Protein AF-D5GPS1-F1 (afdb_monomer_lite)

Secondary structure (DSSP, 8-state):
--HHHHHHHHHHHHHHHHHHHHTT-HHHHHHHHHHHHHHHHT--SPPTT--HHHHHHHHHHHHHHHHHHHHHHHHTT-HHHHHHHHHHHHT-TT--HHHHHHHHHHHHHHHHHTT-HHHHHHHHHHHHHH-TT-HHHHHHHHHHHHHHHHHHHHHHHHHHHH--

Structure (mmCIF, N/CA/C/O backbone):
data_AF-D5GPS1-F1
#
_entry.id   AF-D5GPS1-F1
#
loop_
_atom_site.group_PDB
_atom_site.id
_atom_site.type_symbol
_atom_site.label_atom_id
_atom_site.label_alt_id
_atom_site.label_comp_id
_atom_site.label_asym_id
_atom_site.label_entity_id
_atom_site.label_seq_id
_atom_site.pdbx_PDB_ins_code
_atom_site.Cartn_x
_atom_site.Cartn_y
_atom_site.Cartn_z
_atom_site.occupancy
_atom_site.B_iso_or_equiv
_atom_site.auth_seq_id
_atom_site.auth_comp_id
_atom_site.auth_asym_id
_atom_site.auth_atom_id
_atom_site.pdbx_PDB_model_num
ATOM 1 N N . MET A 1 1 ? 21.033 -8.481 -19.092 1.00 77.31 1 MET A N 1
ATOM 2 C CA . MET A 1 1 ? 20.189 -7.358 -19.554 1.00 77.31 1 MET A CA 1
ATOM 3 C C . MET A 1 1 ? 20.628 -6.140 -18.761 1.00 77.31 1 MET A C 1
ATOM 5 O O . MET A 1 1 ? 20.833 -6.306 -17.567 1.00 77.31 1 MET A O 1
ATOM 9 N N . ASP A 1 2 ? 20.856 -4.990 -19.396 1.00 87.06 2 ASP A N 1
ATOM 10 C CA . ASP A 1 2 ? 21.228 -3.765 -18.669 1.00 87.06 2 ASP A CA 1
ATOM 11 C C . ASP A 1 2 ? 20.043 -3.181 -17.876 1.00 87.06 2 ASP A C 1
ATOM 13 O O . ASP A 1 2 ? 18.878 -3.533 -18.117 1.00 87.06 2 ASP A O 1
ATOM 17 N N . GLY A 1 3 ? 20.336 -2.282 -16.928 1.00 87.12 3 GLY A N 1
ATOM 18 C CA . GLY A 1 3 ? 19.320 -1.690 -16.058 1.00 87.12 3 GLY A CA 1
ATOM 19 C C . GLY A 1 3 ? 18.279 -0.860 -16.820 1.00 87.12 3 GLY A C 1
ATOM 20 O O . GLY A 1 3 ? 17.101 -0.847 -16.454 1.00 87.12 3 GLY A O 1
ATOM 21 N N . SER A 1 4 ? 18.671 -0.228 -17.931 1.00 90.19 4 SER A N 1
ATOM 22 C CA . SER A 1 4 ? 17.770 0.578 -18.771 1.00 90.19 4 SER A CA 1
ATOM 23 C C . SER A 1 4 ? 16.705 -0.280 -19.460 1.00 90.19 4 SER A C 1
ATOM 25 O O . SER A 1 4 ? 15.525 0.077 -19.503 1.00 90.19 4 SER A O 1
ATOM 27 N N . THR A 1 5 ? 17.099 -1.447 -19.961 1.00 91.94 5 THR A N 1
ATOM 28 C CA . THR A 1 5 ? 16.208 -2.404 -20.615 1.00 91.94 5 THR A CA 1
ATOM 29 C C . THR A 1 5 ? 15.241 -3.017 -19.606 1.00 91.94 5 THR A C 1
ATOM 31 O O . THR A 1 5 ? 14.040 -3.093 -19.880 1.00 91.94 5 THR A O 1
ATOM 34 N N . VAL A 1 6 ? 15.733 -3.386 -18.418 1.00 92.88 6 VAL A N 1
ATOM 35 C CA . VAL A 1 6 ? 14.899 -3.886 -17.313 1.00 92.88 6 VAL A CA 1
ATOM 36 C C . VAL A 1 6 ? 13.854 -2.844 -16.903 1.00 92.88 6 VAL A C 1
ATOM 38 O O . VAL A 1 6 ? 12.662 -3.155 -16.829 1.00 92.88 6 VAL A O 1
ATOM 41 N N . LEU A 1 7 ? 14.278 -1.592 -16.702 1.00 94.00 7 LEU A N 1
ATOM 42 C CA . LEU A 1 7 ? 13.397 -0.483 -16.339 1.00 94.00 7 LEU A CA 1
ATOM 43 C C . LEU A 1 7 ? 12.309 -0.245 -17.396 1.00 94.00 7 LEU A C 1
ATOM 45 O O . LEU A 1 7 ? 11.138 -0.076 -17.044 1.00 94.00 7 LEU A O 1
ATOM 49 N N . ARG A 1 8 ? 12.667 -0.270 -18.686 1.00 95.75 8 ARG A N 1
ATOM 50 C CA . ARG A 1 8 ? 11.710 -0.106 -19.789 1.00 95.75 8 ARG A CA 1
ATOM 51 C C . ARG A 1 8 ? 10.649 -1.207 -19.783 1.00 95.75 8 ARG A C 1
ATOM 53 O O . ARG A 1 8 ? 9.460 -0.897 -19.785 1.00 95.75 8 ARG A O 1
ATOM 60 N N . ILE A 1 9 ? 11.060 -2.476 -19.715 1.00 96.81 9 ILE A N 1
ATOM 61 C CA . ILE A 1 9 ? 10.131 -3.619 -19.721 1.00 96.81 9 ILE A CA 1
ATOM 62 C C . ILE A 1 9 ? 9.193 -3.565 -18.510 1.00 96.81 9 ILE A C 1
ATOM 64 O O . ILE A 1 9 ? 7.978 -3.711 -18.653 1.00 96.81 9 ILE A O 1
ATOM 68 N N . ALA A 1 10 ? 9.730 -3.316 -17.313 1.00 97.56 10 ALA A N 1
ATOM 69 C CA . ALA A 1 10 ? 8.915 -3.203 -16.107 1.00 97.56 10 ALA A CA 1
ATOM 70 C C . ALA A 1 10 ? 7.931 -2.018 -16.182 1.00 97.56 10 ALA A C 1
ATOM 72 O O . ALA A 1 10 ? 6.803 -2.113 -15.692 1.00 97.56 10 ALA A O 1
ATOM 73 N N . THR A 1 11 ? 8.321 -0.919 -16.836 1.00 98.12 11 THR A N 1
ATOM 74 C CA . THR A 1 11 ? 7.444 0.239 -17.061 1.00 98.12 11 THR A CA 1
ATOM 75 C C . THR A 1 11 ? 6.302 -0.102 -18.017 1.00 98.12 11 THR A C 1
ATOM 77 O O . THR A 1 11 ? 5.152 0.219 -17.726 1.00 98.12 11 THR A O 1
ATOM 80 N N . GLU A 1 12 ? 6.579 -0.805 -19.117 1.00 98.44 12 GLU A N 1
ATOM 81 C CA . GLU A 1 12 ? 5.545 -1.289 -20.043 1.00 98.44 12 GLU A CA 1
ATOM 82 C C . GLU A 1 12 ? 4.563 -2.239 -19.337 1.00 98.44 12 GLU A C 1
ATOM 84 O O . GLU A 1 12 ? 3.347 -2.102 -19.479 1.00 98.44 12 GLU A O 1
ATOM 89 N N . LEU A 1 13 ? 5.071 -3.148 -18.498 1.00 98.62 13 LEU A N 1
ATOM 90 C CA . LEU A 1 13 ? 4.250 -4.051 -17.684 1.00 98.62 13 LEU A CA 1
ATOM 91 C C . LEU A 1 13 ? 3.354 -3.297 -16.698 1.00 98.62 13 LEU A C 1
ATOM 93 O O . LEU A 1 13 ? 2.171 -3.623 -16.584 1.00 98.62 13 LEU A O 1
ATOM 97 N N . LYS A 1 14 ? 3.868 -2.247 -16.046 1.00 98.50 14 LYS A N 1
ATOM 98 C CA . LYS A 1 14 ? 3.053 -1.347 -15.219 1.00 98.50 14 LYS A CA 1
ATOM 99 C C . LYS A 1 14 ? 1.918 -0.723 -16.039 1.00 98.50 14 LYS A C 1
ATOM 101 O O . LYS A 1 14 ? 0.785 -0.685 -15.567 1.00 98.50 14 LYS A O 1
ATOM 106 N N . GLU A 1 15 ? 2.181 -0.260 -17.261 1.00 98.62 15 GLU A N 1
ATOM 107 C CA . GLU A 1 15 ? 1.131 0.320 -18.109 1.00 98.62 15 GLU A CA 1
ATOM 108 C C . GLU A 1 15 ? 0.094 -0.712 -18.571 1.00 98.62 15 GLU A C 1
ATOM 110 O O . GLU A 1 15 ? -1.100 -0.407 -18.605 1.00 98.62 15 GLU A O 1
ATOM 115 N N . PHE A 1 16 ? 0.501 -1.950 -18.867 1.00 98.44 16 PHE A N 1
ATOM 116 C CA . PHE A 1 16 ? -0.449 -3.034 -19.133 1.00 98.44 16 PHE A CA 1
ATOM 117 C C . PHE A 1 16 ? -1.307 -3.356 -17.907 1.00 98.44 16 PHE A C 1
ATOM 119 O O . PHE A 1 16 ? -2.524 -3.482 -18.043 1.00 98.44 16 PHE A O 1
ATOM 126 N N . GLY A 1 17 ? -0.707 -3.403 -16.714 1.00 98.44 17 GLY A N 1
ATOM 127 C CA . GLY A 1 17 ? -1.439 -3.582 -15.461 1.00 98.44 17 GLY A CA 1
ATOM 128 C C . GLY A 1 17 ? -2.436 -2.448 -15.204 1.00 98.44 17 GLY A C 1
ATOM 129 O O . GLY A 1 17 ? -3.591 -2.703 -14.866 1.00 98.44 17 GLY A O 1
ATOM 130 N N . ASN A 1 18 ? -2.042 -1.197 -15.464 1.00 98.38 18 ASN A N 1
ATOM 1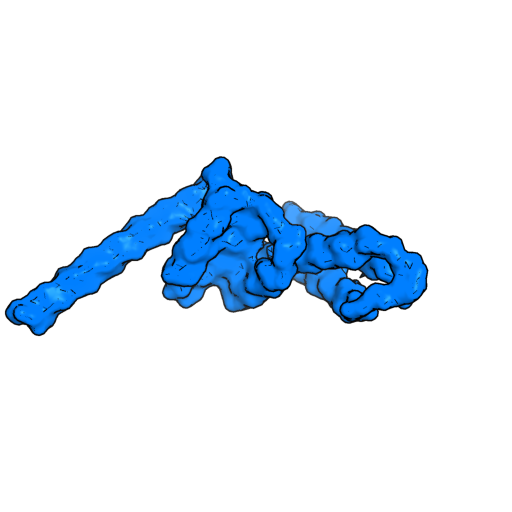31 C CA . ASN A 1 18 ? -2.925 -0.033 -15.354 1.00 98.38 18 ASN A CA 1
ATOM 132 C C . ASN A 1 18 ? -4.120 -0.133 -16.315 1.00 98.38 18 ASN A C 1
ATOM 134 O O . ASN A 1 18 ? -5.242 0.208 -15.938 1.00 98.38 18 ASN A O 1
ATOM 138 N N . LYS A 1 19 ? -3.890 -0.573 -17.559 1.00 98.62 19 LYS A N 1
ATOM 139 C CA . LYS A 1 19 ? -4.948 -0.766 -18.563 1.00 98.62 19 LYS A CA 1
ATOM 140 C C . LYS A 1 19 ? -5.919 -1.871 -18.145 1.00 98.62 19 LYS A C 1
ATOM 142 O O . LYS A 1 19 ? -7.122 -1.628 -18.155 1.00 98.62 19 LYS A O 1
ATOM 147 N N . ALA A 1 20 ? -5.407 -3.028 -17.724 1.00 98.12 20 ALA A N 1
ATOM 148 C CA . ALA A 1 20 ? -6.221 -4.143 -17.235 1.00 98.12 20 ALA A CA 1
ATOM 149 C C . ALA A 1 20 ? -7.074 -3.727 -16.028 1.00 98.12 20 ALA A C 1
ATOM 151 O O . ALA A 1 20 ? -8.292 -3.893 -16.030 1.00 98.12 20 ALA A O 1
ATOM 152 N N . PHE A 1 21 ? -6.459 -3.047 -15.058 1.00 96.31 21 PHE A N 1
ATOM 153 C CA . PHE A 1 21 ? -7.155 -2.528 -13.887 1.00 96.31 21 PHE A CA 1
ATOM 154 C C . PHE A 1 21 ? -8.288 -1.555 -14.250 1.00 96.31 21 PHE A C 1
ATOM 156 O O . PHE A 1 21 ? -9.388 -1.655 -13.707 1.00 96.31 21 PHE A O 1
ATOM 163 N N . LYS A 1 22 ? -8.047 -0.630 -15.190 1.00 97.38 22 LYS A N 1
ATOM 164 C CA . LYS A 1 22 ? -9.076 0.301 -15.683 1.00 97.38 22 LYS A CA 1
ATOM 165 C C . LYS A 1 22 ? -10.212 -0.412 -16.421 1.00 97.38 22 LYS A C 1
ATOM 167 O O . LYS A 1 22 ? -11.339 0.065 -16.367 1.00 97.38 22 LYS A O 1
ATOM 172 N N . ALA A 1 23 ? -9.927 -1.541 -17.069 1.00 97.62 23 ALA A N 1
ATOM 173 C CA . ALA A 1 23 ? -10.926 -2.405 -17.696 1.00 97.62 23 ALA A CA 1
ATOM 174 C C . ALA A 1 23 ? -11.677 -3.306 -16.692 1.00 97.62 23 ALA A C 1
ATOM 176 O O . ALA A 1 23 ? -12.565 -4.052 -17.091 1.00 97.62 23 ALA A O 1
ATOM 177 N N . GLY A 1 24 ? -11.343 -3.244 -15.397 1.00 96.19 24 GLY A N 1
ATOM 178 C CA . GLY A 1 24 ? -11.948 -4.068 -14.347 1.00 96.19 24 GLY A CA 1
ATOM 179 C C . GLY A 1 24 ? -11.311 -5.451 -14.187 1.00 96.19 24 GLY A C 1
ATOM 180 O O . GLY A 1 24 ? -11.660 -6.172 -13.253 1.00 96.19 24 GLY A O 1
ATOM 181 N N . ASP A 1 25 ? -10.335 -5.797 -15.027 1.00 97.44 25 ASP A N 1
ATOM 182 C CA . ASP A 1 25 ? -9.599 -7.055 -14.947 1.00 97.44 25 ASP A CA 1
ATOM 183 C C . ASP A 1 25 ? -8.480 -6.950 -13.902 1.00 97.44 25 ASP A C 1
ATOM 185 O O . ASP A 1 25 ? -7.326 -6.597 -14.170 1.00 97.44 25 ASP A O 1
ATOM 189 N N . THR A 1 26 ? -8.868 -7.189 -12.650 1.00 95.88 26 THR A N 1
ATOM 190 C CA . THR A 1 26 ? -7.948 -7.139 -11.508 1.00 95.88 26 THR A CA 1
ATOM 191 C C . THR A 1 26 ? -6.941 -8.289 -11.500 1.00 95.88 26 THR A C 1
ATOM 193 O O . THR A 1 26 ? -5.831 -8.101 -11.016 1.00 95.88 26 THR A O 1
ATOM 196 N N . GLU A 1 27 ? -7.278 -9.452 -12.052 1.00 97.12 27 GLU A N 1
ATOM 197 C CA . GLU A 1 27 ? -6.379 -10.610 -12.066 1.00 97.12 27 GLU A CA 1
ATOM 198 C C . GLU A 1 27 ? -5.239 -10.392 -13.062 1.00 97.12 27 GLU A C 1
ATOM 200 O O . GLU A 1 27 ? -4.065 -10.470 -12.694 1.00 97.12 27 GLU A O 1
ATOM 205 N N . LEU A 1 28 ? -5.568 -9.975 -14.290 1.00 98.06 28 LEU A N 1
ATOM 206 C CA . LEU A 1 28 ? -4.559 -9.592 -15.273 1.00 98.06 28 LEU A CA 1
ATOM 207 C C . LEU A 1 28 ? -3.726 -8.402 -14.784 1.00 98.06 28 LEU A C 1
ATOM 209 O O . LEU A 1 28 ? -2.518 -8.355 -15.013 1.00 98.06 28 LEU A O 1
ATOM 213 N N . GLY A 1 29 ? -4.353 -7.444 -14.096 1.00 98.44 29 GLY A N 1
ATOM 214 C CA . GLY A 1 29 ? -3.651 -6.327 -13.468 1.00 98.44 29 GLY A CA 1
ATOM 215 C C . GLY A 1 29 ? -2.544 -6.791 -12.517 1.00 98.44 29 GLY A C 1
ATOM 216 O O . GLY A 1 29 ? -1.405 -6.333 -12.642 1.00 98.44 29 GLY A O 1
ATOM 217 N N . LEU A 1 30 ? -2.863 -7.723 -11.612 1.00 98.31 30 LEU A N 1
ATOM 218 C CA . LEU A 1 30 ? -1.905 -8.316 -10.676 1.00 98.31 30 LEU A CA 1
ATOM 219 C C . LEU A 1 30 ? -0.783 -9.058 -11.406 1.00 98.31 30 LEU A C 1
ATOM 221 O O . LEU A 1 30 ? 0.382 -8.734 -11.173 1.00 98.31 30 LEU A O 1
ATOM 225 N N . ASP A 1 31 ? -1.114 -9.948 -12.350 1.00 98.44 31 ASP A N 1
ATOM 226 C CA . ASP A 1 31 ? -0.113 -10.700 -13.124 1.00 98.44 31 ASP A CA 1
ATOM 227 C C . ASP A 1 31 ? 0.919 -9.764 -13.774 1.00 98.44 31 ASP A C 1
ATOM 229 O O . ASP A 1 31 ? 2.130 -9.999 -13.708 1.00 98.44 31 ASP A O 1
ATOM 233 N N . LYS A 1 32 ? 0.466 -8.650 -14.368 1.00 98.75 32 LYS A N 1
ATOM 234 C CA . LYS A 1 32 ? 1.374 -7.690 -15.010 1.00 98.75 32 LYS A CA 1
ATOM 235 C C . LYS A 1 32 ? 2.254 -6.952 -14.008 1.00 98.75 32 LYS A C 1
ATOM 237 O O . LYS A 1 32 ? 3.448 -6.801 -14.278 1.00 98.75 32 LYS A O 1
ATOM 242 N N . TYR A 1 33 ? 1.721 -6.521 -12.866 1.00 98.62 33 TYR A N 1
ATOM 243 C CA . TYR A 1 33 ? 2.541 -5.858 -11.848 1.00 98.62 33 TYR A CA 1
ATOM 244 C C . TYR A 1 33 ? 3.578 -6.803 -11.238 1.00 98.62 33 TYR A C 1
ATOM 246 O O . TYR A 1 33 ? 4.747 -6.432 -11.120 1.00 98.62 33 TYR A O 1
ATOM 254 N N . GLU A 1 34 ? 3.188 -8.035 -10.914 1.00 98.38 34 GLU A N 1
ATOM 255 C CA . GLU A 1 34 ? 4.094 -9.057 -10.388 1.00 98.38 34 GLU A CA 1
ATOM 256 C C . GLU A 1 34 ? 5.162 -9.443 -11.408 1.00 98.38 34 GLU A C 1
ATOM 258 O O . GLU A 1 34 ? 6.337 -9.575 -11.063 1.00 98.38 34 GLU A O 1
ATOM 263 N N . LYS A 1 35 ? 4.792 -9.562 -12.690 1.00 98.25 35 LYS A N 1
ATOM 264 C CA . LYS A 1 35 ? 5.765 -9.764 -13.766 1.00 98.25 35 LYS A CA 1
ATOM 265 C C . LYS A 1 35 ? 6.758 -8.608 -13.832 1.00 98.25 35 LYS A C 1
ATOM 267 O O . LYS A 1 35 ? 7.950 -8.860 -13.977 1.00 98.25 35 LYS A O 1
ATOM 272 N N . GLY A 1 36 ? 6.295 -7.367 -13.677 1.00 98.06 36 GLY A N 1
ATOM 273 C CA . GLY A 1 36 ? 7.164 -6.193 -13.588 1.00 98.06 36 GLY A CA 1
ATOM 274 C C . GLY A 1 36 ? 8.166 -6.310 -12.439 1.00 98.06 36 GLY A C 1
ATOM 275 O O . GLY A 1 36 ? 9.359 -6.109 -12.646 1.00 98.06 36 GLY A O 1
ATOM 276 N N . LEU A 1 37 ? 7.706 -6.721 -11.254 1.00 97.50 37 LEU A N 1
ATOM 277 C CA . LEU A 1 37 ? 8.577 -6.948 -10.098 1.00 97.50 37 LEU A CA 1
ATOM 278 C C . LEU A 1 37 ? 9.608 -8.053 -10.335 1.00 97.50 37 LEU A C 1
ATOM 280 O O . LEU A 1 37 ? 10.751 -7.884 -9.918 1.00 97.50 37 LEU A O 1
ATOM 284 N N . ARG A 1 38 ? 9.241 -9.146 -11.022 1.00 96.38 38 ARG A N 1
ATOM 285 C CA . ARG A 1 38 ? 10.192 -10.206 -11.396 1.00 96.38 38 ARG A CA 1
ATOM 286 C C . ARG A 1 38 ? 11.321 -9.652 -12.265 1.00 96.38 38 ARG A C 1
ATOM 288 O O . ARG A 1 38 ? 12.476 -9.864 -11.931 1.00 96.38 38 ARG A O 1
ATOM 295 N N . TYR A 1 39 ? 11.011 -8.851 -13.290 1.00 95.06 39 TYR A N 1
ATOM 296 C CA . TYR A 1 39 ? 12.050 -8.192 -14.099 1.00 95.06 39 TYR A CA 1
ATOM 297 C C . TYR A 1 39 ? 12.964 -7.287 -13.266 1.00 95.06 39 TYR A C 1
ATOM 299 O O . TYR A 1 39 ? 14.175 -7.321 -13.449 1.00 95.06 39 TYR A O 1
ATOM 307 N N . LEU A 1 40 ? 12.406 -6.503 -12.337 1.00 93.25 40 LEU A N 1
ATOM 308 C CA . LEU A 1 40 ? 13.214 -5.657 -11.451 1.00 93.25 40 LEU A CA 1
ATOM 309 C C . LEU A 1 40 ? 14.070 -6.474 -10.467 1.00 93.25 40 LEU A C 1
ATOM 311 O O . LEU A 1 40 ? 15.098 -5.982 -10.015 1.00 93.25 40 LEU A O 1
ATOM 315 N N . ALA A 1 41 ? 13.652 -7.690 -10.107 1.00 90.88 41 ALA A N 1
ATOM 316 C CA . ALA A 1 41 ? 14.382 -8.567 -9.192 1.00 90.88 41 ALA A CA 1
ATOM 317 C C . ALA A 1 41 ? 15.589 -9.252 -9.852 1.00 90.88 41 ALA A C 1
ATOM 319 O O . ALA A 1 41 ? 16.595 -9.460 -9.179 1.00 90.88 41 ALA A O 1
ATOM 320 N N . GLU A 1 42 ? 15.525 -9.518 -11.162 1.00 86.19 42 GLU A N 1
ATOM 321 C CA . GLU A 1 42 ? 16.658 -10.016 -11.967 1.00 86.19 42 GLU A CA 1
ATOM 322 C C . GLU A 1 42 ? 17.816 -9.005 -12.068 1.00 86.19 42 GLU A C 1
ATOM 324 O O . GLU A 1 42 ? 18.892 -9.325 -12.572 1.00 86.19 42 GLU A O 1
ATOM 329 N N . TYR A 1 43 ? 17.610 -7.780 -11.577 1.00 84.00 43 TYR A N 1
ATOM 330 C CA . TYR A 1 43 ? 18.608 -6.720 -11.535 1.00 84.00 43 TYR A CA 1
ATOM 331 C C . TYR A 1 43 ? 18.905 -6.278 -10.087 1.00 84.00 43 TYR A C 1
ATOM 333 O O . TYR A 1 43 ? 18.520 -5.180 -9.672 1.00 84.00 43 TYR A O 1
ATOM 341 N N . PRO A 1 44 ? 19.546 -7.141 -9.268 1.00 72.81 44 PRO A N 1
ATOM 342 C CA . PRO A 1 44 ? 19.685 -6.917 -7.827 1.00 72.81 44 PRO A CA 1
ATOM 343 C C . PRO A 1 44 ? 20.715 -5.837 -7.459 1.00 72.81 44 PRO A C 1
ATOM 345 O O . PRO A 1 44 ? 20.661 -5.304 -6.351 1.00 72.81 44 PRO A O 1
ATOM 348 N N . ALA A 1 45 ? 21.643 -5.510 -8.360 1.00 73.94 45 ALA A N 1
ATOM 349 C CA . ALA A 1 45 ? 22.689 -4.514 -8.153 1.00 73.94 45 ALA A CA 1
ATOM 350 C C . ALA A 1 45 ? 23.021 -3.796 -9.468 1.00 73.94 45 ALA A C 1
ATOM 352 O O . ALA A 1 45 ? 22.796 -4.341 -10.547 1.00 73.94 45 ALA A O 1
ATOM 353 N N . LEU A 1 46 ? 23.563 -2.579 -9.361 1.00 70.69 46 LEU A N 1
ATOM 354 C CA . LEU A 1 46 ? 24.032 -1.815 -10.516 1.00 70.69 46 LEU A CA 1
ATOM 355 C C . LEU A 1 46 ? 25.202 -2.530 -11.199 1.00 70.69 46 LEU A C 1
ATOM 357 O O . LEU A 1 46 ? 26.122 -2.992 -10.523 1.00 70.69 46 LEU A O 1
ATOM 361 N N . VAL A 1 47 ? 25.179 -2.576 -12.528 1.00 76.88 47 VAL A N 1
ATOM 362 C CA . VAL A 1 47 ? 26.301 -3.017 -13.358 1.00 76.88 47 VAL A CA 1
ATOM 363 C C . VAL A 1 47 ? 27.146 -1.823 -13.793 1.00 76.88 47 VAL A C 1
ATOM 365 O O . VAL A 1 47 ? 26.689 -0.679 -13.813 1.00 76.88 47 VAL A O 1
ATOM 368 N N . GLU A 1 48 ? 28.402 -2.086 -14.140 1.00 73.00 48 GLU A N 1
ATOM 369 C CA . GLU A 1 48 ? 29.310 -1.071 -14.669 1.00 73.00 48 GLU A CA 1
ATOM 370 C C . GLU A 1 48 ? 28.740 -0.444 -15.955 1.00 73.00 48 GLU A C 1
ATOM 372 O O . GLU A 1 48 ? 28.327 -1.153 -16.873 1.00 73.00 48 GLU A O 1
ATOM 377 N N . GLY A 1 49 ? 28.693 0.891 -16.008 1.00 74.25 49 GLY A N 1
ATOM 378 C CA . GLY A 1 49 ? 28.131 1.650 -17.133 1.00 74.25 49 GLY A CA 1
ATOM 379 C C . GLY A 1 49 ? 26.658 2.054 -16.986 1.00 74.25 49 GLY A C 1
ATOM 380 O O . GLY A 1 49 ? 26.152 2.785 -17.838 1.00 74.25 49 GLY A O 1
ATOM 381 N N . ASP A 1 50 ? 25.972 1.648 -15.913 1.00 80.44 50 ASP A N 1
ATOM 382 C CA . ASP A 1 50 ? 24.598 2.089 -15.671 1.00 80.44 50 ASP A CA 1
ATOM 383 C C . ASP A 1 50 ? 24.508 3.603 -15.393 1.00 80.44 50 ASP A C 1
ATOM 385 O O . ASP A 1 50 ? 25.281 4.139 -14.588 1.00 80.44 50 ASP A O 1
ATOM 389 N N . PRO A 1 51 ? 23.522 4.311 -15.979 1.00 82.31 51 PRO A N 1
ATOM 390 C CA . PRO A 1 51 ? 23.266 5.699 -15.629 1.00 82.31 51 PRO A CA 1
ATOM 391 C C . PRO A 1 51 ? 22.907 5.831 -14.137 1.00 82.31 51 PRO A C 1
ATOM 393 O O . PRO A 1 51 ? 22.060 5.073 -13.649 1.00 82.31 51 PRO A O 1
ATOM 396 N N . PRO A 1 52 ? 23.434 6.838 -13.412 1.00 79.19 52 PRO A N 1
ATOM 397 C CA . PRO A 1 52 ? 23.158 7.017 -11.981 1.00 79.19 52 PRO A CA 1
ATOM 398 C C . PRO A 1 52 ? 21.659 7.086 -11.628 1.00 79.19 52 PRO A C 1
ATOM 400 O O . PRO A 1 52 ? 21.250 6.724 -10.526 1.00 7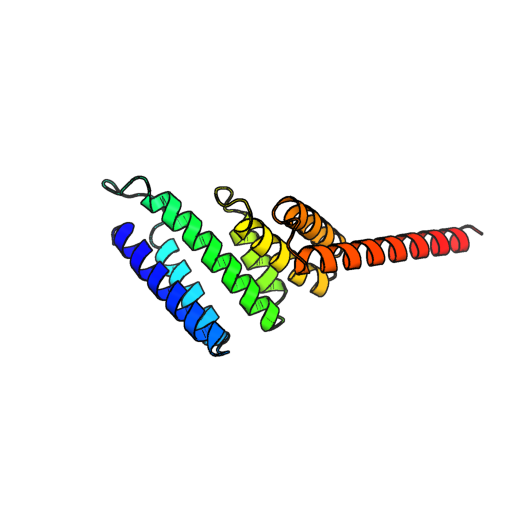9.19 52 PRO A O 1
ATOM 403 N N . GLN A 1 53 ? 20.820 7.530 -12.570 1.00 86.88 53 GLN A N 1
ATOM 404 C CA . GLN A 1 53 ? 19.375 7.700 -12.386 1.00 86.88 53 GLN A CA 1
ATOM 405 C C . GLN A 1 53 ? 18.573 6.400 -12.557 1.00 86.88 53 GLN A C 1
ATOM 407 O O . GLN A 1 53 ? 17.431 6.323 -12.092 1.00 86.88 53 GLN A O 1
ATOM 412 N N . VAL A 1 54 ? 19.134 5.369 -13.203 1.00 89.12 54 VAL A N 1
ATOM 413 C CA . VAL A 1 54 ? 18.428 4.096 -13.443 1.00 89.12 54 VAL A CA 1
ATOM 414 C C . VAL A 1 54 ? 18.087 3.418 -12.124 1.00 89.12 54 VAL A C 1
ATOM 416 O O . VAL A 1 54 ? 16.955 2.977 -11.940 1.00 89.12 54 VAL A O 1
ATOM 419 N N . PHE A 1 55 ? 19.007 3.429 -11.158 1.00 86.00 55 PHE A N 1
ATOM 420 C CA . PHE A 1 55 ? 18.769 2.833 -9.845 1.00 86.00 55 PHE A CA 1
ATOM 421 C C . PHE A 1 55 ? 17.597 3.481 -9.100 1.00 86.00 55 PHE A C 1
ATOM 423 O O . PHE A 1 55 ? 16.715 2.794 -8.581 1.00 86.00 55 PHE A O 1
ATOM 430 N N . GLN A 1 56 ? 17.564 4.816 -9.082 1.00 90.50 56 GLN A N 1
ATOM 431 C CA . GLN A 1 56 ? 16.489 5.583 -8.450 1.00 90.50 56 GLN A CA 1
ATOM 432 C C . GLN A 1 56 ? 15.151 5.328 -9.151 1.00 90.50 56 GLN A C 1
ATOM 434 O O . GLN A 1 56 ? 14.131 5.131 -8.494 1.00 90.50 56 GLN A O 1
ATOM 439 N N . SER A 1 57 ? 15.168 5.244 -10.483 1.00 93.50 57 SER A N 1
ATOM 440 C CA . SER A 1 57 ? 13.982 4.946 -11.291 1.00 93.50 57 SER A CA 1
ATOM 441 C C . SER A 1 57 ? 13.459 3.527 -11.048 1.00 93.50 57 SER A C 1
ATOM 443 O O . SER A 1 57 ? 12.250 3.331 -10.937 1.00 93.50 57 SER A O 1
ATOM 445 N N . ILE A 1 58 ? 14.350 2.543 -10.890 1.00 93.25 58 ILE A N 1
ATOM 446 C CA . ILE A 1 58 ? 13.998 1.165 -10.525 1.00 93.25 58 ILE A CA 1
ATOM 447 C C . ILE A 1 58 ? 13.348 1.123 -9.141 1.00 93.25 58 ILE A C 1
ATOM 449 O O . ILE A 1 58 ? 12.292 0.509 -8.986 1.00 93.25 58 ILE A O 1
ATOM 453 N N . LYS A 1 59 ? 13.927 1.801 -8.141 1.00 93.69 59 LYS A N 1
ATOM 454 C CA . LYS A 1 59 ? 13.343 1.885 -6.792 1.00 93.69 59 LYS A CA 1
ATOM 455 C C . LYS A 1 59 ? 11.966 2.546 -6.809 1.00 93.69 59 LYS A C 1
ATOM 457 O O . LYS A 1 59 ? 11.019 1.991 -6.253 1.00 93.69 59 LYS A O 1
ATOM 462 N N . ALA A 1 60 ? 11.831 3.674 -7.503 1.00 95.88 60 ALA A N 1
ATOM 463 C CA . ALA A 1 60 ? 10.556 4.367 -7.655 1.00 95.88 60 ALA A CA 1
ATOM 464 C C . ALA A 1 60 ? 9.506 3.484 -8.350 1.00 95.88 60 ALA A C 1
ATOM 466 O O . ALA A 1 60 ? 8.363 3.395 -7.902 1.00 95.88 60 ALA A O 1
ATOM 467 N N . LEU A 1 61 ? 9.887 2.763 -9.408 1.00 97.31 61 LEU A N 1
ATOM 468 C CA . LEU A 1 61 ? 8.981 1.848 -10.094 1.00 97.31 61 LEU A CA 1
ATOM 469 C C . LEU A 1 61 ? 8.586 0.659 -9.208 1.00 97.31 61 LEU A C 1
ATOM 471 O O . LEU A 1 61 ? 7.408 0.307 -9.154 1.00 97.31 61 LEU A O 1
ATOM 475 N N . LYS A 1 62 ? 9.534 0.078 -8.467 1.00 97.25 62 LYS A N 1
ATOM 476 C CA . LYS A 1 62 ? 9.282 -1.008 -7.509 1.00 97.25 62 LYS A CA 1
ATOM 477 C C . LYS A 1 62 ? 8.280 -0.581 -6.434 1.00 97.25 62 LYS A C 1
ATOM 479 O O . LYS A 1 62 ? 7.346 -1.329 -6.149 1.00 97.25 62 LYS A O 1
ATOM 484 N N . PHE A 1 63 ? 8.419 0.638 -5.907 1.00 98.38 63 PHE A N 1
ATOM 485 C CA . PHE A 1 63 ? 7.447 1.237 -4.989 1.00 98.38 63 PHE A CA 1
ATOM 486 C C . PHE A 1 63 ? 6.048 1.287 -5.612 1.00 98.38 63 PHE A C 1
ATOM 488 O O . PHE A 1 63 ? 5.080 0.822 -5.009 1.00 98.38 63 PHE A O 1
ATOM 495 N N . ILE A 1 64 ? 5.937 1.823 -6.832 1.00 98.38 64 ILE A N 1
ATOM 496 C CA . ILE A 1 64 ? 4.650 1.988 -7.521 1.00 98.38 64 ILE A CA 1
ATOM 497 C C . ILE A 1 64 ? 3.982 0.630 -7.757 1.00 98.38 64 ILE A C 1
ATOM 499 O O . ILE A 1 64 ? 2.784 0.490 -7.509 1.00 98.38 64 ILE A O 1
ATOM 503 N N . LEU A 1 65 ? 4.745 -0.372 -8.201 1.00 98.62 65 LEU A N 1
ATOM 504 C CA . LEU A 1 65 ? 4.238 -1.720 -8.455 1.00 98.62 65 LEU A CA 1
ATOM 505 C C . LEU A 1 65 ? 3.694 -2.371 -7.181 1.00 98.62 65 LEU A C 1
ATOM 507 O O . LEU A 1 65 ? 2.544 -2.805 -7.176 1.00 98.62 65 LEU A O 1
ATOM 511 N N . TYR A 1 66 ? 4.459 -2.368 -6.087 1.00 98.81 66 TYR A N 1
ATOM 512 C CA . TYR A 1 66 ? 3.982 -2.891 -4.803 1.00 98.81 66 TYR A CA 1
ATOM 513 C C . TYR A 1 66 ? 2.759 -2.141 -4.282 1.00 98.81 66 TYR A C 1
ATOM 515 O O . TYR A 1 66 ? 1.784 -2.754 -3.846 1.00 98.81 66 TYR A O 1
ATOM 523 N N . SER A 1 67 ? 2.776 -0.811 -4.381 1.00 98.69 67 SER A N 1
ATOM 524 C CA . SER A 1 67 ? 1.638 0.008 -3.989 1.00 98.69 67 SER A CA 1
ATOM 525 C C . SER A 1 67 ? 0.397 -0.383 -4.797 1.00 98.69 67 SER A C 1
ATOM 527 O O . SER A 1 67 ? -0.687 -0.511 -4.229 1.00 98.69 67 SER A O 1
ATOM 529 N N . ASN A 1 68 ? 0.510 -0.580 -6.114 1.00 98.62 68 ASN A N 1
ATOM 530 C CA . ASN A 1 68 ? -0.621 -0.964 -6.961 1.00 98.62 68 ASN A CA 1
ATOM 531 C C . ASN A 1 68 ? -1.104 -2.390 -6.683 1.00 98.62 68 ASN A C 1
ATOM 533 O O . ASN A 1 68 ? -2.309 -2.599 -6.601 1.00 98.62 68 ASN A O 1
ATOM 537 N N . ILE A 1 69 ? -0.206 -3.344 -6.443 1.00 98.81 69 ILE A N 1
ATOM 538 C CA . ILE A 1 69 ? -0.577 -4.697 -6.003 1.00 98.81 69 ILE A CA 1
ATOM 539 C C . ILE A 1 69 ? -1.422 -4.631 -4.723 1.00 98.81 69 ILE A C 1
ATOM 541 O O . ILE A 1 69 ? -2.502 -5.220 -4.669 1.00 98.81 69 ILE A O 1
ATOM 545 N N . ALA A 1 70 ? -1.023 -3.811 -3.745 1.00 98.81 70 ALA A N 1
ATOM 546 C CA . ALA A 1 70 ? -1.807 -3.611 -2.526 1.00 98.81 70 ALA A CA 1
ATOM 547 C C . ALA A 1 70 ? -3.216 -3.052 -2.792 1.00 98.81 70 ALA A C 1
ATOM 549 O O . ALA A 1 70 ? -4.181 -3.419 -2.119 1.00 98.81 70 ALA A O 1
ATOM 550 N N . LEU A 1 71 ? -3.369 -2.164 -3.780 1.00 98.50 71 LEU A N 1
ATOM 551 C CA . LEU A 1 71 ? -4.684 -1.669 -4.198 1.00 98.50 71 LEU A CA 1
ATOM 552 C C . LEU A 1 71 ? -5.561 -2.792 -4.766 1.00 98.50 71 LEU A C 1
ATOM 554 O O . LEU A 1 71 ? -6.749 -2.862 -4.442 1.00 98.50 71 LEU A O 1
ATOM 558 N N . LEU A 1 72 ? -5.002 -3.636 -5.634 1.00 98.56 72 LEU A N 1
ATOM 559 C CA . LEU A 1 72 ? -5.758 -4.689 -6.309 1.00 98.56 72 LEU A CA 1
ATOM 560 C C . LEU A 1 72 ? -6.153 -5.798 -5.327 1.00 98.56 72 LEU A C 1
ATOM 562 O O . LEU A 1 72 ? -7.317 -6.195 -5.310 1.00 98.56 72 LEU A O 1
ATOM 566 N N . HIS A 1 73 ? -5.256 -6.197 -4.426 1.00 98.69 73 HIS A N 1
ATOM 567 C CA . HIS A 1 73 ? -5.593 -7.141 -3.362 1.00 98.69 73 HIS A CA 1
ATOM 568 C C . HIS A 1 73 ? -6.663 -6.606 -2.405 1.00 98.69 73 HIS A C 1
ATOM 570 O O . HIS A 1 73 ? -7.610 -7.326 -2.093 1.00 98.69 73 HIS A O 1
ATOM 576 N N . ASN A 1 74 ? -6.612 -5.323 -2.021 1.00 98.44 74 ASN A N 1
ATOM 577 C CA . ASN A 1 74 ? -7.691 -4.706 -1.238 1.00 98.44 74 ASN A CA 1
ATOM 578 C C . ASN A 1 74 ? -9.051 -4.806 -1.952 1.00 98.44 74 ASN A C 1
ATOM 580 O O . ASN A 1 74 ? -10.066 -5.090 -1.316 1.00 98.44 74 ASN A O 1
ATOM 584 N N . LYS A 1 75 ? -9.087 -4.617 -3.279 1.00 97.31 75 LYS A N 1
ATOM 585 C CA . LYS A 1 75 ? -10.316 -4.775 -4.078 1.00 97.31 75 LYS A CA 1
ATOM 586 C C . LYS A 1 75 ? -10.823 -6.213 -4.122 1.00 97.31 75 LYS A C 1
ATOM 588 O O . LYS A 1 75 ? -12.033 -6.418 -4.125 1.00 97.31 75 LYS A O 1
ATOM 593 N N . GLN A 1 76 ? -9.916 -7.183 -4.120 1.00 97.12 76 GLN A N 1
ATOM 594 C CA . GLN A 1 76 ? -10.233 -8.612 -4.074 1.00 97.12 76 GLN A CA 1
ATOM 595 C C . GLN A 1 76 ? -10.475 -9.134 -2.650 1.00 97.12 76 GLN A C 1
ATOM 597 O O . GLN A 1 76 ? -10.743 -10.318 -2.473 1.00 97.12 76 GLN A O 1
ATOM 602 N N . LYS A 1 77 ? -10.409 -8.265 -1.630 1.00 97.88 77 LYS A N 1
ATOM 603 C CA . LYS A 1 77 ? -10.492 -8.631 -0.206 1.00 97.88 77 LYS A CA 1
ATOM 604 C C . LYS A 1 77 ? -9.358 -9.562 0.268 1.00 97.88 77 LYS A C 1
ATOM 606 O O . LYS A 1 77 ? -9.474 -10.179 1.325 1.00 97.88 77 LYS A O 1
ATOM 611 N N . GLY A 1 78 ? -8.250 -9.627 -0.474 1.00 98.44 78 GLY A N 1
ATOM 612 C CA . GLY A 1 78 ? -6.996 -10.271 -0.071 1.00 98.44 78 GLY A CA 1
ATOM 613 C C . GLY A 1 78 ? -6.213 -9.365 0.877 1.00 98.44 78 GLY A C 1
ATOM 614 O O . GLY A 1 78 ? -5.233 -8.733 0.495 1.00 98.44 78 GLY A O 1
ATOM 615 N N . TYR A 1 79 ? -6.713 -9.179 2.098 1.00 98.56 79 TYR A N 1
ATOM 616 C CA . TYR A 1 79 ? -6.191 -8.131 2.980 1.00 98.56 79 TYR A CA 1
ATOM 617 C C . TYR A 1 79 ? -4.776 -8.419 3.499 1.00 98.56 79 TYR A C 1
ATOM 619 O O . TYR A 1 79 ? -4.010 -7.482 3.696 1.00 98.56 79 TYR A O 1
ATOM 627 N N . ARG A 1 80 ? -4.387 -9.688 3.673 1.00 98.69 80 ARG A N 1
ATOM 628 C CA . ARG A 1 80 ? -3.022 -10.030 4.117 1.00 98.69 80 ARG A CA 1
ATOM 629 C C . ARG A 1 80 ? -1.998 -9.719 3.031 1.00 98.69 80 ARG A C 1
ATOM 631 O O . ARG A 1 80 ? -0.966 -9.117 3.297 1.00 98.69 80 ARG A O 1
ATOM 638 N N . GLU A 1 81 ? -2.322 -10.078 1.797 1.00 98.69 81 GLU A N 1
ATOM 639 C CA . GLU A 1 81 ? -1.517 -9.807 0.612 1.00 98.69 81 GLU A CA 1
ATOM 640 C C . GLU A 1 81 ? -1.420 -8.298 0.357 1.00 98.69 81 GLU A C 1
ATOM 642 O O . GLU A 1 81 ? -0.358 -7.779 0.009 1.00 98.69 81 GLU A O 1
ATOM 647 N N . ALA A 1 82 ? -2.513 -7.566 0.594 1.00 98.81 82 ALA A N 1
ATOM 648 C CA . ALA A 1 82 ? -2.522 -6.113 0.503 1.00 98.81 82 ALA A CA 1
ATOM 649 C C . ALA A 1 82 ? -1.609 -5.447 1.545 1.00 98.81 82 ALA A C 1
ATOM 651 O O . ALA A 1 82 ? -0.872 -4.516 1.207 1.00 98.81 82 ALA A O 1
ATOM 652 N N . GLU A 1 83 ? -1.644 -5.912 2.796 1.00 98.81 83 GLU A N 1
ATOM 653 C CA . GLU A 1 83 ? -0.772 -5.416 3.861 1.00 98.81 83 GLU A CA 1
ATOM 654 C C . GLU A 1 83 ? 0.709 -5.695 3.569 1.00 98.81 83 GLU A C 1
ATOM 656 O O . GLU A 1 83 ? 1.540 -4.787 3.690 1.00 98.81 83 GLU A O 1
ATOM 661 N N . ASP A 1 84 ? 1.039 -6.918 3.147 1.00 98.81 84 ASP A N 1
ATOM 662 C CA . ASP A 1 84 ? 2.404 -7.320 2.799 1.00 98.81 84 ASP A CA 1
ATOM 663 C C . ASP A 1 84 ? 2.950 -6.489 1.628 1.00 98.81 84 ASP A C 1
ATOM 665 O O . ASP A 1 84 ? 4.018 -5.876 1.730 1.00 98.81 84 ASP A O 1
ATOM 669 N N . ALA A 1 85 ? 2.183 -6.368 0.540 1.00 98.81 85 ALA A N 1
ATOM 670 C CA . ALA A 1 85 ? 2.577 -5.566 -0.613 1.00 98.81 85 ALA A CA 1
ATOM 671 C C . ALA A 1 85 ? 2.775 -4.085 -0.246 1.00 98.81 85 ALA A C 1
ATOM 673 O O . ALA A 1 85 ? 3.781 -3.482 -0.621 1.00 98.81 85 ALA A O 1
ATOM 674 N N . ALA A 1 86 ? 1.868 -3.488 0.533 1.00 98.81 86 ALA A N 1
ATOM 675 C CA . ALA A 1 86 ? 2.021 -2.098 0.957 1.00 98.81 86 ALA A CA 1
ATOM 676 C C . ALA A 1 86 ? 3.222 -1.908 1.900 1.00 98.81 86 ALA A C 1
ATOM 678 O O . ALA A 1 86 ? 3.913 -0.893 1.820 1.00 98.81 86 ALA A O 1
ATOM 679 N N . THR A 1 87 ? 3.519 -2.890 2.751 1.00 98.81 87 THR A N 1
ATOM 680 C CA . THR A 1 87 ? 4.709 -2.875 3.612 1.00 98.81 87 THR A CA 1
ATOM 681 C C . THR A 1 87 ? 5.992 -2.929 2.786 1.00 98.81 87 THR A C 1
ATOM 683 O O . THR A 1 87 ? 6.896 -2.126 3.017 1.00 98.81 87 THR A O 1
ATOM 686 N N . LYS A 1 88 ? 6.044 -3.783 1.757 1.00 98.62 88 LYS A N 1
ATOM 687 C CA . LYS A 1 88 ? 7.159 -3.835 0.797 1.00 98.62 88 LYS A CA 1
ATOM 688 C C . LYS A 1 88 ? 7.332 -2.528 0.021 1.00 98.62 88 LYS A C 1
ATOM 690 O O . LYS A 1 88 ? 8.466 -2.135 -0.237 1.00 98.62 88 LYS A O 1
ATOM 695 N N . ALA A 1 89 ? 6.243 -1.832 -0.319 1.00 98.56 89 ALA A N 1
ATOM 696 C CA . ALA A 1 89 ? 6.328 -0.491 -0.900 1.00 98.56 89 ALA A CA 1
ATOM 697 C C . ALA A 1 89 ? 6.957 0.502 0.091 1.00 98.56 89 ALA A C 1
ATOM 699 O O . ALA A 1 89 ? 7.898 1.208 -0.252 1.00 98.56 89 ALA A O 1
ATOM 700 N N . LEU A 1 90 ? 6.471 0.540 1.334 1.00 98.44 90 LEU A N 1
ATOM 701 C CA . LEU A 1 90 ? 6.898 1.515 2.344 1.00 98.44 90 LEU A CA 1
ATOM 702 C C . LEU A 1 90 ? 8.335 1.321 2.844 1.00 98.44 90 LEU A C 1
ATOM 704 O O . LEU A 1 90 ? 8.917 2.287 3.342 1.00 98.44 90 LEU A O 1
ATOM 708 N N . ALA A 1 91 ? 8.900 0.124 2.665 1.00 97.88 91 ALA A N 1
ATOM 709 C CA . ALA A 1 91 ? 10.313 -0.178 2.894 1.00 97.88 91 ALA A CA 1
ATOM 710 C C . ALA A 1 91 ? 11.264 0.518 1.897 1.00 97.88 91 ALA A C 1
ATOM 712 O O . ALA A 1 91 ? 12.474 0.517 2.103 1.00 97.88 91 ALA A O 1
ATOM 713 N N . ILE A 1 92 ? 10.741 1.105 0.815 1.00 96.19 92 ILE A N 1
ATOM 714 C CA . ILE A 1 92 ? 11.507 1.941 -0.117 1.00 96.19 92 ILE A CA 1
ATOM 715 C C . ILE A 1 92 ? 11.393 3.389 0.369 1.00 96.19 92 ILE A C 1
ATOM 717 O O . ILE A 1 92 ? 10.378 4.061 0.159 1.00 96.19 92 ILE A O 1
ATOM 721 N N . GLU A 1 93 ? 12.411 3.846 1.093 1.00 93.62 93 GLU A N 1
ATOM 722 C CA . GLU A 1 93 ? 12.405 5.126 1.814 1.00 93.62 93 GLU A CA 1
ATOM 723 C C . GLU A 1 93 ? 12.574 6.341 0.896 1.00 93.62 93 GLU A C 1
ATOM 725 O O . GLU A 1 93 ? 12.128 7.435 1.234 1.00 93.62 93 GLU A O 1
ATOM 730 N N . GLU A 1 94 ? 13.145 6.152 -0.296 1.00 92.56 94 GLU A N 1
ATOM 731 C CA . GLU A 1 94 ? 13.390 7.231 -1.257 1.00 92.56 94 GLU A CA 1
ATOM 732 C C . GLU A 1 94 ? 12.100 7.813 -1.855 1.00 92.56 94 GLU A C 1
ATOM 734 O O . GLU A 1 94 ? 12.126 8.884 -2.462 1.00 92.56 94 GLU A O 1
ATOM 739 N N . VAL A 1 95 ? 10.962 7.126 -1.691 1.00 93.75 95 VAL A N 1
ATOM 740 C CA . VAL A 1 95 ? 9.658 7.608 -2.154 1.00 93.75 95 VAL A CA 1
ATOM 741 C C . VAL A 1 95 ? 8.890 8.248 -1.001 1.00 93.75 95 VAL A C 1
ATOM 743 O O . VAL A 1 95 ? 8.482 7.586 -0.041 1.00 93.75 95 VAL A O 1
ATOM 746 N N . ALA A 1 96 ? 8.643 9.550 -1.144 1.00 92.50 96 ALA A N 1
ATOM 747 C CA . ALA A 1 96 ? 7.949 10.392 -0.177 1.00 92.50 96 ALA A CA 1
ATOM 748 C C . ALA A 1 96 ? 6.682 11.041 -0.769 1.00 92.50 96 ALA A C 1
ATOM 750 O O . ALA A 1 96 ? 6.305 10.815 -1.922 1.00 92.50 96 ALA A O 1
ATOM 751 N N . GLY A 1 97 ? 6.003 11.854 0.043 1.00 93.75 97 GLY A N 1
ATOM 752 C CA . GLY A 1 97 ? 4.881 12.680 -0.400 1.00 93.75 97 GLY A CA 1
ATOM 753 C C . GLY A 1 97 ? 3.624 11.880 -0.784 1.00 93.75 97 GLY A C 1
ATOM 754 O O . GLY A 1 97 ? 3.328 10.855 -0.158 1.00 93.75 97 GLY A O 1
ATOM 755 N N . PRO A 1 98 ? 2.862 12.326 -1.804 1.00 94.06 98 PRO A N 1
ATOM 756 C CA . PRO A 1 98 ? 1.547 11.764 -2.127 1.00 94.06 98 PRO A CA 1
ATOM 757 C C . PRO A 1 98 ? 1.543 10.270 -2.469 1.00 94.06 98 PRO A C 1
ATOM 759 O O . PRO A 1 98 ? 0.586 9.565 -2.147 1.00 94.06 98 PRO A O 1
ATOM 762 N N . GLU A 1 99 ? 2.600 9.755 -3.100 1.00 95.06 99 GLU A N 1
ATOM 763 C CA . GLU A 1 99 ? 2.696 8.326 -3.422 1.00 95.06 99 GLU A CA 1
ATOM 764 C C . GLU A 1 99 ? 2.877 7.475 -2.159 1.00 95.06 99 GLU A C 1
ATOM 766 O O . GLU A 1 99 ? 2.210 6.448 -1.998 1.00 95.06 99 GLU A O 1
ATOM 771 N N . ARG A 1 100 ? 3.690 7.952 -1.206 1.00 97.75 100 ARG A N 1
ATOM 772 C CA . ARG A 1 100 ? 3.834 7.330 0.117 1.00 97.75 100 ARG A CA 1
ATOM 773 C C . ARG A 1 100 ? 2.522 7.362 0.900 1.00 97.75 100 ARG A C 1
ATOM 775 O O . ARG A 1 100 ? 2.136 6.342 1.470 1.00 97.75 100 ARG A O 1
ATOM 782 N N . ALA A 1 101 ? 1.783 8.472 0.839 1.00 97.81 101 ALA A N 1
ATOM 783 C CA . ALA A 1 101 ? 0.453 8.581 1.442 1.00 97.81 101 ALA A CA 1
ATOM 784 C C . ALA A 1 101 ? -0.532 7.533 0.887 1.00 97.81 101 ALA A C 1
ATOM 786 O O . ALA A 1 101 ? -1.275 6.916 1.652 1.00 97.81 101 ALA A O 1
ATOM 787 N N . LYS A 1 102 ? -0.512 7.267 -0.430 1.00 97.62 102 LYS A N 1
ATOM 788 C CA . LYS A 1 102 ? -1.340 6.215 -1.050 1.00 97.62 102 LYS A CA 1
ATOM 789 C C . LYS A 1 102 ? -0.987 4.823 -0.526 1.00 97.62 102 LYS A C 1
ATOM 791 O O . LYS A 1 102 ? -1.898 4.048 -0.246 1.00 97.62 102 LYS A O 1
ATOM 796 N N . ALA A 1 103 ? 0.299 4.494 -0.399 1.00 98.56 103 ALA A N 1
ATOM 797 C CA . ALA A 1 103 ? 0.729 3.194 0.123 1.00 98.56 103 ALA A CA 1
ATOM 798 C C . ALA 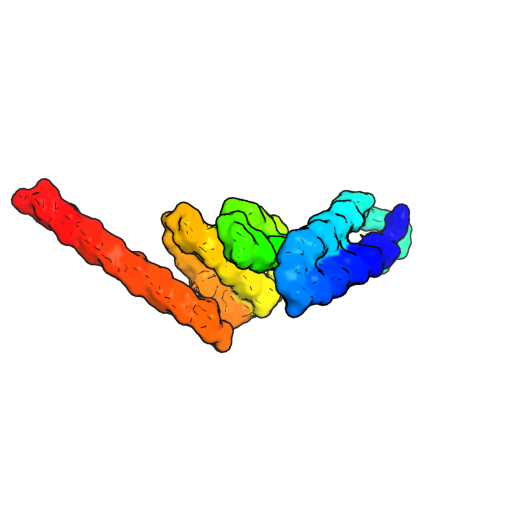A 1 103 ? 0.322 3.005 1.597 1.00 98.56 103 ALA A C 1
ATOM 800 O O . ALA A 1 103 ? -0.231 1.961 1.941 1.00 98.56 103 ALA A O 1
ATOM 801 N N . LEU A 1 104 ? 0.495 4.036 2.435 1.00 98.69 104 LEU A N 1
ATOM 802 C CA . LEU A 1 104 ? 0.023 4.042 3.827 1.00 98.69 104 LEU A CA 1
ATOM 803 C C . LEU A 1 104 ? -1.492 3.838 3.911 1.00 98.69 104 LEU A C 1
ATOM 805 O O . LEU A 1 104 ? -1.958 2.968 4.638 1.00 98.69 104 LEU A O 1
ATOM 809 N N . TYR A 1 105 ? -2.264 4.570 3.108 1.00 98.50 105 TYR A N 1
ATOM 810 C CA . TYR A 1 105 ? -3.719 4.422 3.057 1.00 98.50 105 TYR A CA 1
ATOM 811 C C . TYR A 1 105 ? -4.158 3.007 2.636 1.00 98.50 105 TYR A C 1
ATOM 813 O O . TYR A 1 105 ? -5.078 2.430 3.220 1.00 98.50 105 TYR A O 1
ATOM 821 N N . ARG A 1 106 ? -3.478 2.413 1.646 1.00 98.56 106 ARG A N 1
ATOM 822 C CA . ARG A 1 106 ? -3.733 1.033 1.195 1.00 98.56 106 ARG A CA 1
ATOM 823 C C . ARG A 1 106 ? -3.413 0.014 2.296 1.00 98.56 106 ARG A C 1
ATOM 825 O O . ARG A 1 106 ? -4.196 -0.918 2.477 1.00 98.56 106 ARG A O 1
ATOM 832 N N . ARG A 1 107 ? -2.327 0.207 3.057 1.00 98.81 107 ARG A N 1
ATOM 833 C CA . ARG A 1 107 ? -1.995 -0.641 4.216 1.00 98.81 107 ARG A CA 1
ATOM 834 C C . ARG A 1 107 ? -3.004 -0.485 5.349 1.00 98.81 107 ARG A C 1
ATOM 836 O O . ARG A 1 107 ? -3.470 -1.485 5.882 1.00 98.81 107 ARG A O 1
ATOM 843 N N . ALA A 1 108 ? -3.406 0.745 5.660 1.00 98.56 108 ALA A N 1
ATOM 844 C CA . ALA A 1 108 ? -4.424 1.011 6.668 1.00 98.56 108 ALA A CA 1
ATOM 845 C C . ALA A 1 108 ? -5.755 0.333 6.328 1.00 98.56 108 ALA A C 1
ATOM 847 O O . ALA A 1 108 ? -6.365 -0.292 7.188 1.00 98.56 108 ALA A O 1
ATOM 848 N N . THR A 1 109 ? -6.177 0.399 5.062 1.00 98.12 109 THR A N 1
ATOM 849 C CA . THR A 1 109 ? -7.397 -0.273 4.581 1.00 98.12 109 THR A CA 1
ATOM 850 C C . THR A 1 109 ? -7.350 -1.778 4.862 1.00 98.12 109 THR A C 1
ATOM 852 O O . THR A 1 109 ? -8.313 -2.344 5.381 1.00 98.12 109 THR A O 1
ATOM 855 N N . ALA A 1 110 ? -6.211 -2.413 4.577 1.00 98.62 110 ALA A N 1
ATOM 856 C CA . ALA A 1 110 ? -5.991 -3.825 4.855 1.00 98.62 110 ALA A CA 1
ATOM 857 C C . ALA A 1 110 ? -6.021 -4.129 6.363 1.00 98.62 110 ALA A C 1
ATOM 859 O O . ALA A 1 110 ? -6.756 -5.012 6.802 1.00 98.62 110 ALA A O 1
ATOM 860 N N . LYS A 1 111 ? -5.303 -3.344 7.171 1.00 98.50 111 LYS A N 1
ATOM 861 C CA . LYS A 1 111 ? -5.251 -3.489 8.633 1.00 98.50 111 LYS A CA 1
ATOM 862 C C . LYS A 1 111 ? -6.612 -3.326 9.307 1.00 98.50 111 LYS A C 1
ATOM 864 O O . LYS A 1 111 ? -6.957 -4.127 10.172 1.00 98.50 111 LYS A O 1
ATOM 869 N N . VAL A 1 112 ? -7.439 -2.374 8.859 1.00 96.38 112 VAL A N 1
ATOM 870 C CA . VAL A 1 112 ? -8.829 -2.232 9.336 1.00 96.38 112 VAL A CA 1
ATOM 871 C C . VAL A 1 112 ? -9.609 -3.528 9.117 1.00 96.38 112 VAL A C 1
ATOM 873 O O . VAL A 1 112 ? -10.297 -3.992 10.030 1.00 96.38 112 VAL A O 1
ATOM 876 N N . ALA A 1 113 ? -9.494 -4.135 7.934 1.00 97.06 113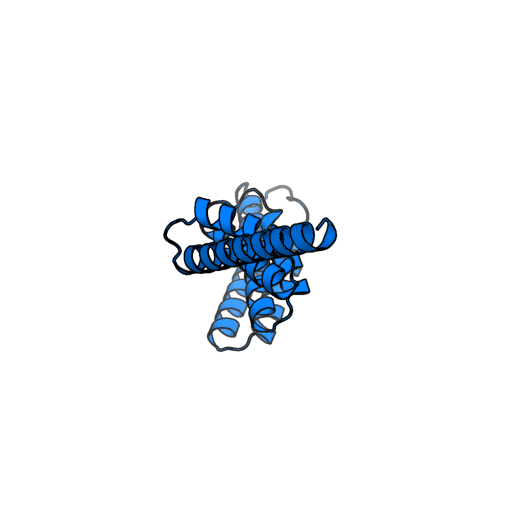 ALA A N 1
ATOM 877 C CA . ALA A 1 113 ? -10.172 -5.390 7.622 1.00 97.06 113 ALA A CA 1
ATOM 878 C C . ALA A 1 113 ? -9.615 -6.582 8.423 1.00 97.06 113 ALA A C 1
ATOM 880 O O . ALA A 1 113 ? -10.368 -7.481 8.802 1.00 97.06 113 ALA A O 1
ATOM 881 N N . LEU A 1 114 ? -8.319 -6.554 8.742 1.00 97.56 114 LEU A N 1
ATOM 882 C CA . LEU A 1 114 ? -7.637 -7.530 9.597 1.00 97.56 114 LEU A CA 1
ATOM 883 C C . LEU A 1 114 ? -7.821 -7.270 11.102 1.00 97.56 114 LEU A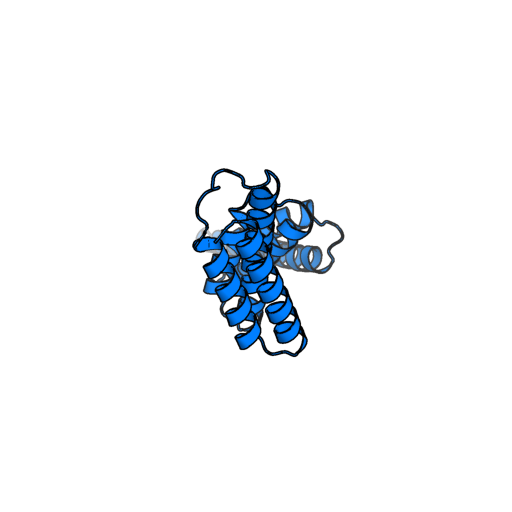 C 1
ATOM 885 O O . LEU A 1 114 ? -7.330 -8.050 11.913 1.00 97.56 114 LEU A O 1
ATOM 889 N N . LYS A 1 115 ? -8.584 -6.234 11.477 1.00 95.25 115 LYS A N 1
ATOM 890 C CA . LYS A 1 115 ? -8.837 -5.803 12.864 1.00 95.25 115 LYS A CA 1
ATOM 891 C C . LYS A 1 115 ? -7.597 -5.282 13.607 1.00 95.25 115 LYS A C 1
ATOM 893 O O . LYS A 1 115 ? -7.653 -5.133 14.825 1.00 95.25 115 LYS A O 1
ATOM 898 N N . ASP A 1 116 ? -6.529 -4.937 12.892 1.00 95.81 116 ASP A N 1
ATOM 899 C CA . ASP A 1 116 ? -5.413 -4.151 13.427 1.00 95.81 116 ASP A CA 1
ATOM 900 C C . ASP A 1 116 ? -5.777 -2.657 13.399 1.00 95.81 116 ASP A C 1
ATOM 902 O O . ASP A 1 116 ? -5.400 -1.890 12.512 1.00 95.81 116 ASP A O 1
ATOM 906 N N . GLU A 1 117 ? -6.614 -2.248 14.351 1.00 92.06 117 GLU A N 1
ATOM 907 C CA . GLU A 1 117 ? -7.129 -0.877 14.426 1.00 92.06 117 GLU A CA 1
ATOM 908 C C . GLU A 1 117 ? -6.047 0.144 14.780 1.00 92.06 117 GLU A C 1
ATOM 910 O O . GLU A 1 117 ? -6.056 1.257 14.250 1.00 92.06 117 GLU A O 1
ATOM 915 N N . ASP A 1 118 ? -5.134 -0.227 15.676 1.00 94.31 118 ASP A N 1
ATOM 916 C CA . ASP A 1 118 ? -4.081 0.663 16.154 1.00 94.31 118 ASP A CA 1
ATOM 917 C C . ASP A 1 118 ? -3.041 0.889 15.046 1.00 94.31 118 ASP A C 1
ATOM 919 O O . ASP A 1 118 ? -2.731 2.038 14.717 1.00 94.31 118 ASP A O 1
ATOM 923 N N . GLY A 1 119 ? -2.613 -0.178 14.359 1.00 97.06 119 GLY A N 1
ATOM 924 C CA . GLY A 1 119 ? -1.720 -0.062 13.211 1.00 97.06 119 GLY A CA 1
ATOM 925 C C . GLY A 1 119 ? -2.355 0.668 12.025 1.00 97.06 119 GLY A C 1
ATOM 926 O O . GLY A 1 119 ? -1.662 1.415 11.329 1.00 97.06 119 GLY A O 1
ATOM 927 N N . ALA A 1 120 ? -3.661 0.500 11.790 1.00 97.62 120 ALA A N 1
ATOM 928 C CA . ALA A 1 120 ? -4.373 1.263 10.766 1.00 97.62 120 ALA A CA 1
ATOM 929 C C . ALA A 1 120 ? -4.431 2.759 11.096 1.00 97.62 120 ALA A C 1
ATOM 931 O O . ALA A 1 120 ? -4.248 3.600 10.215 1.00 97.62 120 ALA A O 1
ATOM 932 N N . LEU A 1 121 ? -4.681 3.103 12.362 1.00 97.12 121 LEU A N 1
ATOM 933 C CA . LEU A 1 121 ? -4.738 4.488 12.813 1.00 97.12 121 LEU A CA 1
ATOM 934 C C . LEU A 1 121 ? -3.391 5.195 12.628 1.00 97.12 121 LEU A C 1
ATOM 936 O O . LEU A 1 121 ? -3.367 6.352 12.206 1.00 97.12 121 LEU A O 1
ATOM 940 N N . ASP A 1 122 ? -2.283 4.523 12.928 1.00 98.12 122 ASP A N 1
ATOM 941 C CA . ASP A 1 122 ? -0.951 5.101 12.755 1.00 98.12 122 ASP A CA 1
ATOM 942 C C . ASP A 1 122 ? -0.611 5.333 11.280 1.00 98.12 122 ASP A C 1
ATOM 944 O O . ASP A 1 122 ? -0.161 6.426 10.920 1.00 98.12 122 ASP A O 1
ATOM 948 N N . ASP A 1 123 ? -0.946 4.378 10.409 1.00 98.56 123 ASP A N 1
ATOM 949 C CA . ASP A 1 123 ? -0.803 4.545 8.961 1.00 98.56 123 ASP A CA 1
ATOM 950 C C . ASP A 1 123 ? -1.660 5.710 8.430 1.00 98.56 123 ASP A C 1
ATOM 952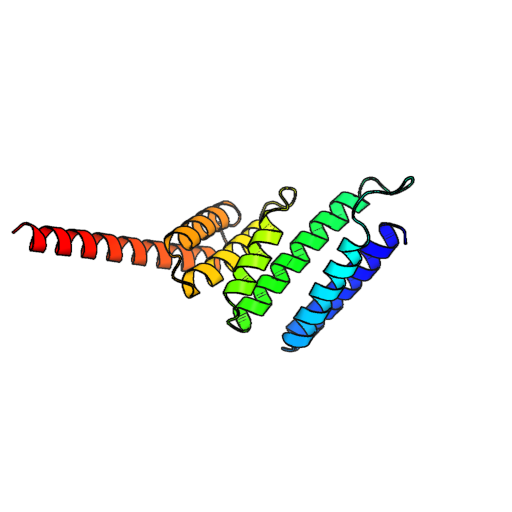 O O . ASP A 1 123 ? -1.189 6.502 7.614 1.00 98.56 123 ASP A O 1
ATOM 956 N N . LEU A 1 124 ? -2.898 5.870 8.916 1.00 98.38 124 LEU A N 1
ATOM 957 C CA . LEU A 1 124 ? -3.792 6.963 8.509 1.00 98.38 124 LEU A CA 1
ATOM 958 C C . LEU A 1 124 ? -3.315 8.335 8.992 1.00 98.38 124 LEU A C 1
ATOM 960 O O . LEU A 1 124 ? -3.426 9.311 8.248 1.00 98.38 124 LEU A O 1
ATOM 964 N N . LYS A 1 125 ? -2.770 8.434 10.213 1.00 98.06 125 LYS A N 1
ATOM 965 C CA . LYS A 1 125 ? -2.167 9.683 10.707 1.00 98.06 125 LYS A CA 1
ATOM 966 C C . LYS A 1 125 ? -1.016 10.107 9.806 1.00 98.06 125 LYS A C 1
ATOM 968 O O . LYS A 1 125 ? -0.942 11.272 9.429 1.00 98.06 125 LYS A O 1
ATOM 973 N N . GLU A 1 126 ? -0.132 9.174 9.468 1.00 98.12 126 GLU A N 1
ATOM 974 C CA . GLU A 1 126 ? 1.023 9.469 8.626 1.00 98.12 126 GLU A CA 1
ATOM 975 C C . GLU A 1 126 ? 0.604 9.793 7.188 1.00 98.12 126 GLU A C 1
ATOM 977 O O . GLU A 1 126 ? 1.065 10.780 6.615 1.00 98.12 126 GLU A O 1
ATOM 982 N N . ALA A 1 127 ? -0.356 9.048 6.630 1.00 97.94 127 ALA A N 1
ATOM 983 C CA . ALA A 1 127 ? -0.928 9.353 5.323 1.00 97.94 127 ALA A CA 1
ATOM 984 C C . ALA A 1 127 ? -1.523 10.769 5.283 1.00 97.94 127 ALA A C 1
ATOM 986 O O . ALA A 1 127 ? -1.328 11.486 4.303 1.00 97.94 127 ALA A O 1
ATOM 987 N N . HIS A 1 128 ? -2.211 11.190 6.349 1.00 97.56 128 HIS A N 1
ATOM 988 C CA . HIS A 1 128 ? -2.812 12.518 6.437 1.00 97.56 128 HIS A CA 1
ATOM 989 C C . HIS A 1 128 ? -1.760 13.629 6.538 1.00 97.56 128 HIS A C 1
ATOM 991 O O . HIS A 1 128 ? -1.925 14.665 5.907 1.00 97.56 128 HIS A O 1
ATOM 997 N N . LYS A 1 129 ? -0.646 13.418 7.254 1.00 97.38 129 LYS A N 1
ATOM 998 C CA . LYS A 1 129 ? 0.465 14.392 7.265 1.00 97.38 129 LYS A CA 1
ATOM 999 C C . LYS A 1 129 ? 1.047 14.615 5.868 1.00 97.38 129 LYS A C 1
ATOM 1001 O O . LYS A 1 129 ? 1.407 15.735 5.527 1.00 97.38 129 LYS A O 1
ATOM 1006 N N . LEU A 1 130 ? 1.150 13.548 5.075 1.00 96.44 130 LEU A N 1
ATOM 1007 C CA . LEU A 1 130 ? 1.734 13.585 3.731 1.00 96.44 130 LEU A CA 1
ATOM 1008 C C . LEU A 1 130 ? 0.754 14.063 2.649 1.00 96.44 130 LEU A C 1
ATOM 1010 O O . LEU A 1 130 ? 1.187 14.508 1.588 1.00 96.44 130 LEU A O 1
ATOM 1014 N N . ALA A 1 131 ? -0.551 13.936 2.889 1.00 94.00 131 ALA A N 1
ATOM 1015 C CA . ALA A 1 131 ? -1.608 14.341 1.969 1.00 94.00 131 ALA A CA 1
ATOM 1016 C C . ALA A 1 131 ? -2.837 14.865 2.744 1.00 94.00 131 ALA A C 1
ATOM 1018 O O . ALA A 1 131 ? -3.874 14.191 2.769 1.00 94.00 131 ALA A O 1
ATOM 1019 N N . PRO A 1 132 ? -2.746 16.053 3.372 1.00 93.50 132 PRO A N 1
ATOM 1020 C CA . PRO A 1 132 ? -3.806 16.584 4.235 1.00 93.50 132 PRO A CA 1
ATOM 1021 C C . PRO A 1 132 ? -5.115 16.856 3.481 1.00 93.50 132 PRO A C 1
ATOM 1023 O O . PRO A 1 132 ? -6.198 16.667 4.035 1.00 93.50 132 PRO A O 1
ATOM 1026 N N . ASP A 1 133 ? -5.021 17.197 2.195 1.00 92.19 133 ASP A N 1
ATOM 1027 C CA . ASP A 1 133 ? -6.172 17.493 1.331 1.00 92.19 133 ASP A CA 1
ATOM 1028 C C . ASP A 1 133 ? -6.847 16.233 0.759 1.00 92.19 133 ASP A C 1
ATOM 1030 O O . ASP A 1 133 ? -7.835 16.310 0.024 1.00 92.19 133 ASP A O 1
ATOM 1034 N N . ASN A 1 134 ? -6.332 15.038 1.069 1.00 92.44 134 ASN A N 1
ATOM 1035 C CA . ASN A 1 134 ? -6.929 13.797 0.598 1.00 92.44 134 ASN A CA 1
ATOM 1036 C C . ASN A 1 134 ? -8.173 13.444 1.427 1.00 92.44 134 ASN A C 1
ATOM 1038 O O . ASN A 1 134 ? -8.085 12.844 2.500 1.00 92.44 134 ASN A O 1
ATOM 1042 N N . ALA A 1 135 ? -9.349 13.751 0.877 1.00 93.88 135 ALA A N 1
ATOM 1043 C CA . ALA A 1 135 ? -10.636 13.518 1.528 1.00 93.88 135 ALA A CA 1
ATOM 1044 C C . ALA A 1 135 ? -10.864 12.057 1.966 1.00 93.88 135 ALA A C 1
ATOM 1046 O O . ALA A 1 135 ? -11.488 11.821 3.001 1.00 93.88 135 ALA A O 1
ATOM 1047 N N . ALA A 1 136 ? -10.353 11.072 1.216 1.00 91.19 136 ALA A N 1
ATOM 1048 C CA . ALA A 1 136 ? -10.497 9.662 1.576 1.00 91.19 136 ALA A CA 1
ATOM 1049 C C . ALA A 1 136 ? -9.672 9.314 2.823 1.00 91.19 136 ALA A C 1
ATOM 1051 O O . ALA A 1 136 ? -10.173 8.643 3.723 1.00 91.19 136 ALA A O 1
ATOM 1052 N N . VAL A 1 137 ? -8.437 9.819 2.908 1.00 94.12 137 VAL A N 1
ATOM 1053 C CA . VAL A 1 137 ? -7.571 9.635 4.082 1.00 94.12 137 VAL A CA 1
ATOM 1054 C C . VAL A 1 137 ? -8.185 10.308 5.306 1.00 94.12 137 VAL A C 1
ATOM 1056 O O . VAL A 1 137 ? -8.293 9.678 6.355 1.00 94.12 137 VAL A O 1
ATOM 1059 N N . THR A 1 138 ? -8.638 11.556 5.168 1.00 95.31 138 THR A N 1
ATOM 1060 C CA . THR A 1 138 ? -9.260 12.314 6.264 1.00 95.31 138 THR A CA 1
ATOM 1061 C C . THR A 1 138 ? -10.511 11.611 6.791 1.00 95.31 138 THR A C 1
ATOM 1063 O O . THR A 1 138 ? -10.643 11.403 7.997 1.00 95.31 138 THR A O 1
ATOM 1066 N N . LYS A 1 139 ? -11.391 11.148 5.894 1.00 95.69 139 LYS A N 1
ATOM 1067 C CA . LYS A 1 139 ? -12.606 10.412 6.265 1.00 95.69 139 LYS A CA 1
ATOM 1068 C C . LYS A 1 139 ? -12.298 9.136 7.054 1.00 95.69 139 LYS A C 1
ATOM 1070 O O . LYS A 1 139 ? -12.917 8.900 8.092 1.00 95.69 139 LYS A O 1
ATOM 1075 N N . GLU A 1 140 ? -11.368 8.313 6.570 1.00 94.19 140 GLU A N 1
ATOM 1076 C CA . GLU A 1 140 ? -11.007 7.061 7.247 1.00 94.19 140 GLU A CA 1
ATOM 1077 C C . GLU A 1 140 ? -10.288 7.321 8.579 1.00 94.19 140 GLU A C 1
ATOM 1079 O O . GLU A 1 140 ? -10.554 6.638 9.568 1.00 94.19 140 GLU A O 1
ATOM 1084 N N . LEU A 1 141 ? -9.437 8.351 8.653 1.00 95.75 141 LEU A N 1
ATOM 1085 C CA . LEU A 1 141 ? -8.777 8.756 9.895 1.00 95.75 141 LEU A CA 1
ATOM 1086 C C . LEU A 1 141 ? -9.794 9.163 10.968 1.00 95.75 141 LEU A C 1
ATOM 1088 O O . LEU A 1 141 ? -9.679 8.749 12.125 1.00 95.75 141 LEU A O 1
ATOM 1092 N N . ASP A 1 142 ? -10.806 9.945 10.600 1.00 95.06 142 ASP A N 1
ATOM 1093 C CA . ASP A 1 142 ? -11.858 10.356 11.529 1.00 95.06 142 ASP A CA 1
ATOM 1094 C C . ASP A 1 142 ? -12.713 9.171 11.986 1.00 95.06 142 ASP A C 1
ATOM 1096 O O . ASP A 1 142 ? -13.062 9.074 13.168 1.00 95.06 142 ASP A O 1
ATOM 1100 N N . ALA A 1 143 ? -13.014 8.233 11.083 1.00 93.44 143 ALA A N 1
ATOM 1101 C CA . ALA A 1 143 ? -13.705 6.995 11.430 1.00 93.44 143 ALA A CA 1
ATOM 1102 C C . ALA A 1 143 ? -12.884 6.146 12.420 1.00 93.44 143 ALA A C 1
ATOM 1104 O O . ALA A 1 143 ? -13.418 5.704 13.443 1.00 93.44 143 ALA A O 1
ATOM 1105 N N . ALA A 1 144 ? -11.581 5.985 12.173 1.00 93.00 144 ALA A N 1
ATOM 1106 C CA . ALA A 1 144 ? -10.671 5.253 13.051 1.00 93.00 144 ALA A CA 1
ATOM 1107 C C . ALA A 1 144 ? -10.567 5.902 14.444 1.00 93.00 144 ALA A C 1
ATOM 1109 O O . ALA A 1 144 ? -10.691 5.217 15.462 1.00 93.00 144 ALA A O 1
ATOM 1110 N N . LYS A 1 145 ? -10.436 7.235 14.516 1.00 93.62 145 LYS A N 1
ATOM 1111 C CA . LYS A 1 145 ? -10.413 7.982 15.788 1.00 93.62 145 LYS A CA 1
ATOM 1112 C C . LYS A 1 145 ? -11.700 7.799 16.593 1.00 93.62 145 LYS A C 1
ATOM 1114 O O . LYS A 1 145 ? -11.634 7.561 17.800 1.00 93.62 145 LYS A O 1
ATOM 1119 N N . LYS A 1 146 ? -12.867 7.881 15.942 1.00 93.06 146 LYS A N 1
ATOM 1120 C CA . LYS A 1 146 ? -14.169 7.659 16.596 1.00 93.06 146 LYS A CA 1
ATOM 1121 C C . LYS A 1 146 ? -14.279 6.245 17.161 1.00 93.06 146 LYS A C 1
ATOM 1123 O O . LYS A 1 146 ? -14.735 6.073 18.291 1.00 93.06 146 LYS A O 1
ATOM 1128 N N . LYS A 1 147 ? -13.825 5.242 16.406 1.00 90.06 147 LYS A N 1
ATOM 1129 C CA . LYS A 1 147 ? -13.828 3.842 16.844 1.00 90.06 147 LYS A CA 1
ATOM 1130 C C . LYS A 1 147 ? -12.939 3.629 18.070 1.00 90.06 147 LYS A C 1
ATOM 1132 O O . LYS A 1 147 ? -13.388 3.020 19.039 1.00 90.06 147 LYS A O 1
ATOM 1137 N N . LEU A 1 148 ? -11.735 4.204 18.072 1.00 88.88 148 LEU A N 1
ATOM 1138 C CA . LEU A 1 148 ? -10.824 4.144 19.216 1.00 88.88 148 LEU A CA 1
ATOM 1139 C C . LEU A 1 148 ? -11.421 4.811 20.463 1.00 88.88 148 LEU A C 1
ATOM 1141 O O . LEU A 1 148 ? -11.336 4.259 21.557 1.00 88.88 148 LEU A O 1
ATOM 1145 N N . ALA A 1 149 ? -12.043 5.984 20.312 1.00 90.44 149 ALA A N 1
ATOM 1146 C CA . ALA A 1 149 ? -12.704 6.664 21.424 1.00 90.44 149 ALA A CA 1
ATOM 1147 C C . ALA A 1 149 ? -13.833 5.804 22.018 1.00 90.44 149 ALA A C 1
ATOM 1149 O O . ALA A 1 149 ? -13.884 5.605 23.229 1.00 90.44 149 ALA A O 1
ATOM 1150 N N . ALA A 1 150 ? -14.679 5.214 21.166 1.00 90.62 150 ALA A N 1
ATOM 1151 C CA . ALA A 1 150 ? -15.744 4.316 21.605 1.00 90.62 150 ALA A CA 1
ATOM 1152 C C . ALA A 1 150 ? -15.208 3.052 22.304 1.00 90.62 150 ALA A C 1
ATOM 1154 O O . ALA A 1 150 ? -15.807 2.592 23.276 1.00 90.62 150 ALA A O 1
ATOM 1155 N N . ARG A 1 151 ? -14.078 2.495 21.841 1.00 88.44 151 ARG A N 1
ATOM 1156 C CA . ARG A 1 151 ? -13.410 1.349 22.481 1.00 88.44 151 ARG A CA 1
ATOM 1157 C C . ARG A 1 151 ? -12.943 1.701 23.894 1.00 88.44 151 ARG A C 1
ATOM 1159 O O . ARG A 1 151 ? -13.286 0.995 24.836 1.00 88.44 151 ARG A O 1
ATOM 1166 N N . LYS A 1 152 ? -12.258 2.838 24.048 1.00 89.06 152 LYS A N 1
ATOM 1167 C CA . LYS A 1 152 ? -11.761 3.319 25.347 1.00 89.06 152 LYS A CA 1
ATOM 1168 C C . LYS A 1 152 ? -12.881 3.586 26.348 1.00 89.06 152 LYS A C 1
ATOM 1170 O O . LYS A 1 152 ? -12.725 3.277 27.524 1.00 89.06 152 LYS A O 1
ATOM 1175 N N . GLU A 1 153 ? -14.005 4.149 25.909 1.00 91.62 153 GLU A N 1
ATOM 1176 C CA . GLU A 1 153 ? -15.149 4.361 26.805 1.00 91.62 153 GLU A CA 1
ATOM 1177 C C . GLU A 1 153 ? -15.756 3.030 27.269 1.00 91.62 153 GLU A C 1
ATOM 1179 O O . GLU A 1 153 ? -15.961 2.844 28.467 1.00 91.62 153 GLU A O 1
ATOM 1184 N N . LYS A 1 154 ? -15.919 2.048 26.371 1.00 91.75 154 LYS A N 1
ATOM 1185 C CA . LYS A 1 154 ? -16.375 0.698 26.750 1.00 91.75 154 LYS A CA 1
ATOM 1186 C C . LYS A 1 154 ? -15.421 0.001 27.723 1.00 91.75 154 LYS A C 1
ATOM 1188 O O . LYS A 1 154 ? -15.875 -0.633 28.671 1.00 91.75 154 LYS A O 1
ATOM 1193 N N . GLU A 1 155 ? -14.112 0.120 27.507 1.00 89.81 155 GLU A N 1
ATOM 1194 C CA . GLU A 1 155 ? -13.089 -0.428 28.409 1.00 89.81 155 GLU A CA 1
ATOM 1195 C C . GLU A 1 155 ? -13.173 0.208 29.805 1.00 89.81 155 GLU A C 1
ATOM 1197 O O . GLU A 1 155 ? -13.164 -0.506 30.808 1.00 89.81 155 GLU A O 1
ATOM 1202 N N . LYS A 1 156 ? -13.336 1.537 29.889 1.00 91.00 156 LYS A N 1
ATOM 1203 C CA . LYS A 1 156 ? -13.531 2.244 31.167 1.00 91.00 156 LYS A CA 1
ATOM 1204 C C . LYS A 1 156 ? -14.802 1.798 31.888 1.00 91.00 156 LYS A C 1
ATOM 1206 O O . LYS A 1 156 ? -14.776 1.617 33.103 1.00 91.00 156 LYS A O 1
ATOM 1211 N N . GLU A 1 157 ? -15.916 1.645 31.175 1.00 92.06 157 GLU A N 1
ATOM 1212 C CA . GLU A 1 157 ? -17.178 1.173 31.757 1.00 92.06 157 GLU A CA 1
ATOM 1213 C C . GLU A 1 157 ? -17.072 -0.266 32.268 1.00 92.06 157 GLU A C 1
ATOM 1215 O O . GLU A 1 157 ? -17.543 -0.564 33.367 1.00 92.06 157 GLU A O 1
ATOM 1220 N N . ALA A 1 158 ? -16.431 -1.152 31.502 1.00 90.94 158 ALA A N 1
ATOM 1221 C CA . ALA A 1 158 ? -16.188 -2.532 31.908 1.00 90.94 158 ALA A CA 1
ATOM 1222 C C . ALA A 1 158 ? -15.295 -2.603 33.155 1.00 90.94 158 ALA A C 1
ATOM 1224 O O . ALA A 1 158 ? -15.622 -3.323 34.095 1.00 90.94 158 ALA A O 1
ATOM 1225 N N . TYR A 1 159 ? -14.227 -1.799 33.201 1.00 90.44 159 TYR A N 1
ATOM 1226 C CA . TYR A 1 159 ? -13.363 -1.683 34.376 1.00 90.44 159 TYR A CA 1
ATOM 1227 C C . TYR A 1 159 ? -14.157 -1.216 35.604 1.00 90.44 159 TYR A C 1
ATOM 1229 O O . TYR A 1 159 ? -14.119 -1.864 36.644 1.00 90.44 159 TYR A O 1
ATOM 1237 N N . LYS A 1 160 ? -14.962 -0.151 35.483 1.00 91.56 160 LYS A N 1
ATOM 1238 C CA . LYS A 1 160 ? -15.813 0.330 36.588 1.00 91.56 160 LYS A CA 1
ATOM 1239 C C . LYS A 1 160 ? -16.765 -0.744 37.121 1.00 91.56 160 LYS A C 1
ATOM 1241 O O . LYS A 1 160 ? -16.951 -0.813 38.325 1.00 91.56 160 LYS A O 1
ATOM 1246 N N . LYS A 1 161 ? -17.350 -1.576 36.251 1.00 89.38 161 LYS A N 1
ATOM 1247 C CA . LYS A 1 161 ? -18.241 -2.680 36.656 1.00 89.38 161 LYS A CA 1
ATOM 1248 C C . LYS A 1 161 ? -17.508 -3.849 37.312 1.00 89.38 161 LYS A C 1
ATOM 1250 O O . LYS A 1 161 ? -18.116 -4.560 38.095 1.00 89.38 161 LYS A O 1
ATOM 1255 N N . PHE A 1 162 ? -16.246 -4.080 36.960 1.00 86.69 162 PHE A N 1
ATOM 1256 C CA . PHE A 1 162 ? -15.454 -5.177 37.516 1.00 86.69 162 PHE A CA 1
ATOM 1257 C C . PHE A 1 162 ? -14.924 -4.869 38.926 1.00 86.69 162 PHE A C 1
ATOM 1259 O O . PHE A 1 162 ? -14.696 -5.785 39.708 1.00 86.69 162 PHE A O 1
ATOM 1266 N N . PHE A 1 163 ? -14.735 -3.587 39.249 1.00 81.62 163 PHE A N 1
ATOM 1267 C CA . PHE A 1 163 ? -14.216 -3.117 40.540 1.00 81.62 163 PHE A CA 1
ATOM 1268 C C . PHE A 1 163 ? -15.271 -2.404 41.408 1.00 81.62 163 PHE A C 1
ATOM 1270 O O . PHE A 1 163 ? -14.903 -1.724 42.367 1.00 81.62 163 PHE A O 1
ATOM 1277 N N . SER A 1 164 ? -16.557 -2.533 41.063 1.00 60.44 164 SER A N 1
ATOM 1278 C CA . SER A 1 164 ? -17.704 -2.035 41.837 1.00 60.44 164 SER A CA 1
ATOM 1279 C C . SER A 1 164 ? -18.542 -3.178 42.387 1.00 60.44 164 SER A C 1
ATOM 1281 O O . SER A 1 164 ? -18.471 -4.292 41.829 1.00 60.44 164 SER A O 1
#

InterPro domains:
  IPR011990 Tetratricopeptide-like helical domain superfamily [G3DSA:1.25.40.10] (8-164)
  IPR011990 Tetratricopeptide-like helical domain superfamily [SSF48452] (10-161)
  IPR019734 Tetratricopeptide repeat [PS50005] (101-134)
  IPR019734 Tetratricopeptide repeat [SM00028] (10-43)
  IPR019734 Tetratricopeptide repeat [SM00028] (63-96)
  IPR019734 Tetratricopeptide repeat [SM00028] (101-134)
  IPR050754 Peptidyl-prolyl cis-trans isomerase FKBP4/5/8-like [PTHR46512] (2-164)

Foldseek 3Di:
DALVVLLVQLVVLQVQLVVCVVVVNLVSNLVSLVVSVVSLVVCVDHDPPHDPCSVVSSLVSLLQSLLVQLVSCLVVVVLVSNLVSLVSSVVSPSDAAQSPLSSLQSNLSSCVSVVVLVSSLVSLVRSCVRPVPPPVSVVVNVVSVVVVVVVVVVVVVVVVVVVD

Organism: Tuber melanosporum (strain Mel28) (NCBI:txid656061)

Radius of gyration: 19.25 Å; chains: 1; bounding box: 48×28×62 Å

pLDDT: mean 94.04, std 6.47, range [60.44, 98.81]

Sequence (164 aa):
MDGSTVLRIATELKEFGNKAFKAGDTELGLDKYEKGLRYLAEYPALVEGDPPQVFQSIKALKFILYSNIALLHNKQKGYREAEDAATKALAIEEVAGPERAKALYRRATAKVALKDEDGALDDLKEAHKLAPDNAAVTKELDAAKKKLAARKEKEKEAYKKFFS